Protein AF-A0A9W4SCX9-F1 (afdb_monomer_lite)

Organism: NCBI:txid1117311

Secondary structure (DSSP, 8-state):
-TTT-HHHHHHHHHHHHHHTTTTSTT--S-SHHHHHHHHHHHIIIIIIIIIIIIHHHHHHHHHHHHTTSSHHHHHHHHHHHHHHHHHHHHHHHHHHHHHT--HHHHHHHHHHHHHHHH-TT-BTTB-HHHHHHHHHHHHHHHHHHTTPPPSS-PPPTT-

Sequence (159 aa):
MYLTDPFIKRKDDFVVELTKFISQPDFTTQGEENIRHFLHDLIGYYVIMEGIFFYAGFAMMLALKRNKKMEGVGQQFEYIMRDESLHLAFGCGLINTITGAKPLEFAVELEKEYAREACPEGIVGINSQQFCEYVEYIADRRLERIGLPKIYETKNPFD

Foldseek 3Di:
DCVPDPVSVVLVVVLVVLCVQVVDPPQDCDDPVSVVSVLSNLCSPLCPVLVPVLVVVLVVLCVCCVVVHPVVVNVVSVVVNVVSVVSNVVSVVVSCVSVVPPVLVVVLVVVLVVLCVVAVPHDVPDHSVLSSLQSLVVSQVVCVVVVHHRDRPRDNSND

Structure (mmCIF, N/CA/C/O backbone):
data_AF-A0A9W4SCX9-F1
#
_entry.id   AF-A0A9W4SCX9-F1
#
loop_
_atom_site.group_PDB
_atom_site.id
_atom_site.type_symbol
_atom_site.label_atom_id
_atom_site.label_alt_id
_atom_site.label_comp_id
_atom_site.label_asym_id
_atom_site.label_entity_id
_atom_site.label_seq_id
_atom_site.pdbx_PDB_ins_code
_atom_site.Cartn_x
_atom_site.Cartn_y
_atom_site.Cartn_z
_atom_site.occupancy
_atom_site.B_iso_or_equiv
_atom_site.auth_seq_id
_atom_site.auth_comp_id
_atom_site.auth_asym_id
_atom_site.auth_atom_id
_atom_site.pdbx_PDB_model_num
ATOM 1 N N . MET A 1 1 ? 22.615 11.776 -9.510 1.00 60.38 1 MET A N 1
ATOM 2 C CA . MET A 1 1 ? 21.731 11.283 -10.587 1.00 60.38 1 MET A CA 1
ATOM 3 C C . MET A 1 1 ? 20.358 11.940 -10.521 1.00 60.38 1 MET A C 1
ATOM 5 O O . MET A 1 1 ? 19.990 12.577 -11.494 1.00 60.38 1 MET A O 1
ATOM 9 N N . TYR A 1 2 ? 19.628 11.871 -9.399 1.00 82.31 2 TYR A N 1
ATOM 10 C CA . TYR A 1 2 ? 18.299 12.500 -9.335 1.00 82.31 2 TYR A CA 1
ATOM 11 C C . TYR A 1 2 ? 18.332 14.037 -9.408 1.00 82.31 2 TYR A C 1
ATOM 13 O O . TYR A 1 2 ? 17.530 14.625 -10.113 1.00 82.31 2 TYR A O 1
ATOM 21 N N . LEU A 1 3 ? 19.327 14.692 -8.796 1.00 84.94 3 LEU A N 1
ATOM 22 C CA . LEU A 1 3 ? 19.490 16.157 -8.851 1.00 84.94 3 LEU A CA 1
ATOM 23 C C . LEU A 1 3 ? 19.781 16.719 -10.253 1.00 84.94 3 LEU A C 1
ATOM 25 O O . LEU A 1 3 ? 19.696 17.926 -10.456 1.00 84.94 3 LEU A O 1
ATOM 29 N N . THR A 1 4 ? 20.172 15.863 -11.197 1.00 92.62 4 THR A N 1
ATOM 30 C CA . THR A 1 4 ? 20.643 16.268 -12.528 1.00 92.62 4 THR A CA 1
ATOM 31 C C . THR A 1 4 ? 19.642 15.967 -13.640 1.00 92.62 4 THR A C 1
ATOM 33 O O . THR A 1 4 ? 19.724 16.593 -14.691 1.00 92.62 4 THR A O 1
ATOM 36 N N . ASP A 1 5 ? 18.707 15.035 -13.430 1.00 95.44 5 ASP A N 1
ATOM 37 C CA . ASP A 1 5 ? 17.641 14.737 -14.390 1.00 95.44 5 ASP A CA 1
ATOM 38 C C . ASP A 1 5 ? 16.328 15.397 -13.932 1.00 95.44 5 ASP A C 1
ATOM 40 O O . ASP A 1 5 ? 15.845 15.092 -12.838 1.00 95.44 5 ASP A O 1
ATOM 44 N N . PRO A 1 6 ? 15.721 16.289 -14.736 1.00 94.44 6 PRO A N 1
ATOM 45 C CA . PRO A 1 6 ? 14.550 17.048 -14.310 1.00 94.44 6 PRO A CA 1
ATOM 46 C C . PRO A 1 6 ? 13.300 16.180 -14.112 1.00 94.44 6 PRO A C 1
ATOM 48 O O . PRO A 1 6 ? 12.435 16.548 -13.321 1.00 94.44 6 PRO A O 1
ATOM 51 N N . PHE A 1 7 ? 13.169 15.040 -14.794 1.00 93.88 7 PHE A N 1
ATOM 52 C CA . PHE A 1 7 ? 12.001 14.169 -14.655 1.00 93.88 7 PHE A CA 1
ATOM 53 C C . PHE A 1 7 ? 12.119 13.265 -13.432 1.00 93.88 7 PHE A C 1
ATOM 55 O O . PHE A 1 7 ? 11.130 13.081 -12.722 1.00 93.88 7 PHE A O 1
ATOM 62 N N . ILE A 1 8 ? 13.323 12.757 -13.148 1.00 93.50 8 ILE A N 1
ATOM 63 C CA . ILE A 1 8 ? 13.593 12.033 -11.899 1.00 93.50 8 ILE A CA 1
ATOM 64 C C . ILE A 1 8 ? 13.421 12.991 -10.719 1.00 93.50 8 ILE A C 1
ATOM 66 O O . ILE A 1 8 ? 12.646 12.699 -9.812 1.00 93.50 8 ILE A O 1
ATOM 70 N N . LYS A 1 9 ? 14.028 14.185 -10.788 1.00 94.44 9 LYS A N 1
ATOM 71 C CA . LYS A 1 9 ? 13.884 15.210 -9.751 1.00 94.44 9 LYS A CA 1
ATOM 72 C C . LYS A 1 9 ? 12.424 15.544 -9.457 1.00 94.44 9 LYS A C 1
ATOM 74 O O . LYS A 1 9 ? 12.055 15.632 -8.298 1.00 94.44 9 LYS A O 1
ATOM 79 N N . ARG A 1 10 ? 11.579 15.708 -10.480 1.00 95.56 10 ARG A N 1
ATOM 80 C CA . ARG A 1 10 ? 10.158 16.035 -10.269 1.00 95.56 10 ARG A CA 1
ATOM 81 C C . ARG A 1 10 ? 9.383 14.934 -9.548 1.00 95.56 10 ARG A C 1
ATOM 83 O O . ARG A 1 10 ? 8.476 15.264 -8.792 1.00 95.56 10 ARG A O 1
ATOM 90 N N . LYS A 1 11 ? 9.707 13.658 -9.782 1.00 94.25 11 LYS A N 1
ATOM 91 C CA . LYS A 1 11 ? 9.095 12.546 -9.039 1.00 94.25 11 LYS A CA 1
ATOM 92 C C . LYS A 1 11 ? 9.533 12.558 -7.578 1.00 94.25 11 LYS A C 1
ATOM 94 O O . LYS A 1 11 ? 8.687 12.421 -6.702 1.00 94.25 11 LYS A O 1
ATOM 99 N N . ASP A 1 12 ? 10.826 12.755 -7.343 1.00 94.19 12 ASP A N 1
ATOM 100 C CA . ASP A 1 12 ? 11.393 12.760 -5.996 1.00 94.19 12 ASP A CA 1
ATOM 101 C C . ASP A 1 12 ? 10.891 13.966 -5.197 1.00 94.19 12 ASP A C 1
ATOM 103 O O . ASP A 1 12 ? 10.415 13.801 -4.080 1.00 94.19 12 ASP A O 1
ATOM 107 N N . ASP A 1 13 ? 10.902 15.161 -5.796 1.00 94.12 13 ASP A N 1
ATOM 108 C CA . ASP A 1 13 ? 10.355 16.374 -5.186 1.00 94.12 13 ASP A CA 1
ATOM 109 C C . ASP A 1 13 ? 8.881 16.166 -4.817 1.00 94.12 13 ASP A C 1
ATOM 111 O O . ASP A 1 13 ? 8.492 16.480 -3.701 1.00 94.12 13 ASP A O 1
ATOM 115 N N . PHE A 1 14 ? 8.070 15.574 -5.705 1.00 94.06 14 PHE A N 1
ATOM 116 C CA . PHE A 1 14 ? 6.662 15.281 -5.418 1.00 94.06 14 PHE A CA 1
ATOM 117 C C . PHE A 1 14 ? 6.479 14.377 -4.190 1.00 94.06 14 PHE A C 1
ATOM 119 O O . PHE A 1 14 ? 5.649 14.685 -3.339 1.00 94.06 14 PHE A O 1
ATOM 126 N N . VAL A 1 15 ? 7.249 13.289 -4.078 1.00 92.25 15 VAL A N 1
ATOM 127 C CA . VAL A 1 15 ? 7.167 12.382 -2.919 1.00 92.25 15 VAL A CA 1
ATOM 128 C C . VAL A 1 15 ? 7.664 13.077 -1.649 1.00 92.25 15 VAL A C 1
ATOM 130 O O . VAL A 1 15 ? 7.019 12.967 -0.613 1.00 92.25 15 VAL A O 1
ATOM 133 N N . VAL A 1 16 ? 8.749 13.852 -1.728 1.00 92.31 16 VAL A N 1
ATOM 134 C CA . VAL A 1 16 ? 9.281 14.622 -0.591 1.00 92.31 16 VAL A CA 1
ATOM 135 C C . VAL A 1 16 ? 8.29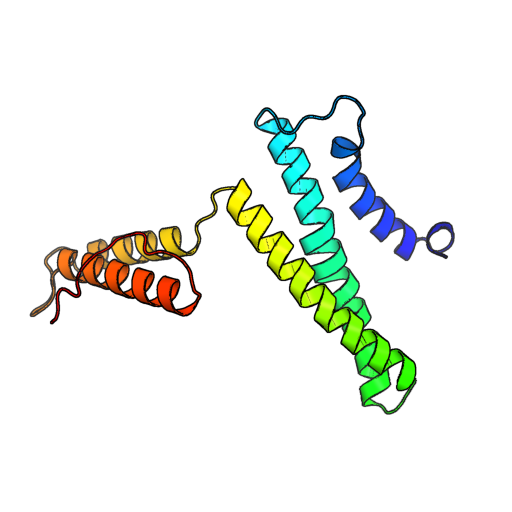5 15.694 -0.118 1.00 92.31 16 VAL A C 1
ATOM 137 O O . VAL A 1 16 ? 8.153 15.894 1.084 1.00 92.31 16 VAL A O 1
ATOM 140 N N . GLU A 1 17 ? 7.579 16.379 -1.018 1.00 92.44 17 GLU A N 1
ATOM 141 C CA . GLU A 1 17 ? 6.549 17.353 -0.621 1.00 92.44 17 GLU A CA 1
ATOM 142 C C . GLU A 1 17 ? 5.467 16.719 0.268 1.00 92.44 17 GLU A C 1
ATOM 144 O O . GLU A 1 17 ? 4.997 17.369 1.203 1.00 92.44 17 GLU A O 1
ATOM 149 N N . LEU A 1 18 ? 5.103 15.453 0.028 1.00 87.81 18 LEU A N 1
ATOM 150 C CA . LEU A 1 18 ? 4.095 14.745 0.828 1.00 87.81 18 LEU A CA 1
ATOM 151 C C . LEU A 1 18 ? 4.547 14.499 2.277 1.00 87.81 18 LEU A C 1
ATOM 153 O O . LEU A 1 18 ? 3.697 14.325 3.148 1.00 87.81 18 LEU A O 1
ATOM 157 N N . THR A 1 19 ? 5.854 14.538 2.554 1.00 86.38 19 THR A N 1
ATOM 158 C CA . THR A 1 19 ? 6.443 14.123 3.844 1.00 86.38 19 THR A CA 1
ATOM 159 C C . THR A 1 19 ? 7.075 15.257 4.632 1.00 86.38 19 THR A C 1
ATOM 161 O O . THR A 1 19 ? 7.471 15.101 5.791 1.00 86.38 19 THR A O 1
ATOM 164 N N . LYS A 1 20 ? 7.109 16.459 4.051 1.00 89.56 20 LYS A N 1
ATOM 165 C CA . LYS A 1 20 ? 7.623 17.654 4.728 1.00 89.56 20 LYS A CA 1
ATOM 166 C C . LYS A 1 20 ? 6.940 17.928 6.059 1.00 89.56 20 LYS A C 1
ATOM 168 O O . LYS A 1 20 ? 7.608 18.378 6.983 1.00 89.56 20 LYS A O 1
ATOM 173 N N . PHE A 1 21 ? 5.638 17.665 6.155 1.00 87.88 21 PHE A N 1
ATOM 174 C CA . PHE A 1 21 ? 4.869 17.915 7.374 1.00 87.88 21 PHE A CA 1
ATOM 175 C C . PHE A 1 21 ? 5.327 17.038 8.539 1.00 87.88 21 PHE A C 1
ATOM 177 O O . PHE A 1 21 ? 5.516 17.553 9.635 1.00 87.88 21 PHE A O 1
ATOM 184 N N . ILE A 1 22 ? 5.595 15.751 8.300 1.00 91.62 22 ILE A N 1
ATOM 185 C CA . ILE A 1 22 ? 6.046 14.843 9.365 1.00 91.62 22 ILE A CA 1
ATOM 186 C C . ILE A 1 22 ? 7.502 15.091 9.784 1.00 91.62 22 ILE A C 1
ATOM 188 O O . ILE A 1 22 ? 7.927 14.661 10.851 1.00 91.62 22 ILE A O 1
ATOM 192 N N . SER A 1 23 ? 8.270 15.789 8.943 1.00 89.44 23 SER A N 1
ATOM 193 C CA . SER A 1 23 ? 9.674 16.127 9.196 1.00 89.44 23 SER A CA 1
ATOM 194 C C . SER A 1 23 ? 9.841 17.376 10.074 1.00 89.44 23 SER A C 1
ATOM 196 O O . SER A 1 23 ? 10.971 17.762 10.380 1.00 89.44 23 SER A O 1
ATOM 198 N N . GLN A 1 24 ? 8.743 18.043 10.449 1.00 91.62 24 GLN A N 1
ATOM 199 C CA . GLN A 1 24 ? 8.788 19.232 11.298 1.00 91.62 24 GLN A CA 1
ATOM 200 C C . GLN A 1 24 ? 9.073 18.843 12.762 1.00 91.62 24 GLN A C 1
ATOM 202 O O . GLN A 1 24 ? 8.509 17.860 13.245 1.00 91.62 24 GLN A O 1
ATOM 207 N N . PRO A 1 25 ? 9.929 19.584 13.497 1.00 92.81 25 PRO A N 1
ATOM 208 C CA . PRO A 1 25 ? 10.321 19.219 14.866 1.00 92.81 25 PRO A CA 1
ATOM 209 C C . PRO A 1 25 ? 9.168 19.149 15.876 1.00 92.81 25 PRO A C 1
ATOM 211 O O . PRO A 1 25 ? 9.292 18.496 16.909 1.00 92.81 25 PRO A O 1
ATOM 214 N N . ASP A 1 26 ? 8.079 19.858 15.605 1.00 93.31 26 ASP A N 1
ATOM 215 C CA . ASP A 1 26 ? 6.876 19.971 16.425 1.00 93.31 26 ASP A CA 1
ATOM 216 C C . ASP A 1 26 ? 5.740 19.042 15.971 1.00 93.31 26 ASP A C 1
ATOM 218 O O . ASP A 1 26 ? 4.670 19.033 16.585 1.00 93.31 26 ASP A O 1
ATOM 222 N N . PHE A 1 27 ? 5.961 18.231 14.932 1.00 94.38 27 PHE A N 1
ATOM 223 C CA . PHE A 1 27 ? 4.967 17.276 14.467 1.00 94.38 27 PHE A CA 1
ATOM 224 C C . PHE A 1 27 ? 4.636 16.242 15.555 1.00 94.38 27 PHE A C 1
ATOM 226 O O . PHE A 1 27 ? 5.513 15.653 16.189 1.00 94.38 27 PHE A O 1
ATOM 233 N N . THR A 1 28 ? 3.343 15.971 15.740 1.00 94.50 28 THR A N 1
ATOM 234 C CA . THR A 1 28 ? 2.850 14.906 16.622 1.00 94.50 28 THR A CA 1
ATOM 235 C C . THR A 1 28 ? 1.777 14.107 15.905 1.00 94.50 28 THR A C 1
ATOM 237 O O . THR A 1 28 ? 1.088 14.632 15.044 1.00 94.50 28 THR A O 1
ATOM 240 N N . THR A 1 29 ? 1.545 12.858 16.296 1.00 91.12 29 THR A N 1
ATOM 241 C CA . THR A 1 29 ? 0.437 12.041 15.766 1.00 91.12 29 THR A CA 1
ATOM 242 C C . THR A 1 29 ? -0.895 12.297 16.485 1.00 91.12 29 THR A C 1
ATOM 244 O O . THR A 1 29 ? -1.775 11.439 16.502 1.00 91.12 29 THR A O 1
ATOM 247 N N . GLN A 1 30 ? -1.045 13.467 17.112 1.00 92.44 30 GLN A N 1
ATOM 248 C CA . GLN A 1 30 ? -2.243 13.869 17.844 1.00 92.44 30 GLN A CA 1
ATOM 249 C C . GLN A 1 30 ? -3.049 14.885 17.035 1.00 92.44 30 GLN A C 1
ATOM 251 O O . GLN A 1 30 ? -2.485 15.814 16.456 1.00 92.44 30 GLN A O 1
ATOM 256 N N . GLY A 1 31 ? -4.374 14.738 17.052 1.00 91.44 31 GLY A N 1
ATOM 257 C CA . GLY A 1 31 ? -5.294 15.608 16.320 1.00 91.44 31 GLY A CA 1
ATOM 258 C C . GLY A 1 31 ? -5.543 15.154 14.881 1.00 91.44 31 GLY A C 1
ATOM 259 O O . GLY A 1 31 ? -4.690 14.559 14.226 1.00 91.44 31 GLY A O 1
ATOM 260 N N . GLU A 1 32 ? -6.748 15.434 14.389 1.00 89.38 32 GLU A N 1
ATOM 261 C CA . GLU A 1 32 ? -7.231 14.944 13.093 1.00 89.38 32 GLU A CA 1
ATOM 262 C C . GLU A 1 32 ? -6.372 15.428 11.914 1.00 89.38 32 GLU A C 1
ATOM 264 O O . GLU A 1 32 ? -6.060 14.660 11.006 1.00 89.38 32 GLU A O 1
ATOM 269 N N . GLU A 1 33 ? -5.948 16.693 11.941 1.00 90.19 33 GLU A N 1
ATOM 270 C CA . GLU A 1 33 ? -5.120 17.289 10.888 1.00 90.19 33 GLU A CA 1
ATOM 271 C C . GLU A 1 33 ? -3.740 16.628 10.800 1.00 90.19 33 GLU A C 1
ATOM 273 O O . GLU A 1 33 ? -3.307 16.240 9.715 1.00 90.19 33 GLU A O 1
ATOM 278 N N . ASN A 1 34 ? -3.080 16.402 11.936 1.00 92.44 34 ASN A N 1
ATOM 279 C CA . ASN A 1 34 ? -1.777 15.746 11.939 1.00 92.44 34 ASN A CA 1
ATOM 280 C C . ASN A 1 34 ? -1.866 14.271 11.541 1.00 92.44 34 ASN A C 1
ATOM 282 O O . ASN A 1 34 ? -0.987 13.772 10.840 1.00 92.44 34 ASN A O 1
ATOM 286 N N . ILE A 1 35 ? -2.941 13.573 11.928 1.00 91.50 35 ILE A N 1
ATOM 287 C CA . ILE A 1 35 ? -3.205 12.208 11.451 1.00 91.50 35 ILE A CA 1
ATOM 288 C C . ILE A 1 35 ? -3.408 12.208 9.931 1.00 91.50 35 ILE A C 1
ATOM 290 O O . ILE A 1 35 ? -2.892 11.324 9.251 1.00 91.50 35 ILE A O 1
ATOM 294 N N . ARG A 1 36 ? -4.090 13.212 9.366 1.00 89.62 36 ARG A N 1
ATOM 295 C CA . ARG A 1 36 ? -4.225 13.363 7.908 1.00 89.62 36 ARG A CA 1
ATOM 296 C C . ARG A 1 36 ? -2.869 13.581 7.233 1.00 89.62 36 ARG A C 1
ATOM 298 O O . ARG A 1 36 ? -2.597 12.936 6.223 1.00 89.62 36 ARG A O 1
ATOM 305 N N . HIS A 1 37 ? -2.001 14.416 7.801 1.00 92.19 37 HIS A N 1
ATOM 306 C CA . HIS A 1 37 ? -0.630 14.586 7.308 1.00 92.19 37 HIS A CA 1
ATOM 307 C C . HIS A 1 37 ? 0.192 13.295 7.398 1.00 92.19 37 HIS A C 1
ATOM 309 O O . HIS A 1 37 ? 0.895 12.958 6.449 1.00 92.19 37 HIS A O 1
ATOM 315 N N . PHE A 1 38 ? 0.049 12.530 8.482 1.00 93.69 38 PHE A N 1
ATOM 316 C CA . PHE A 1 38 ? 0.682 11.219 8.612 1.00 93.69 38 PHE A CA 1
ATOM 317 C C . PHE A 1 38 ? 0.174 10.225 7.559 1.00 93.69 38 PHE A C 1
ATOM 319 O O . PHE A 1 38 ? 0.954 9.510 6.943 1.00 93.69 38 PHE A O 1
ATOM 326 N N . LEU A 1 39 ? -1.133 10.207 7.287 1.00 91.25 39 LEU A N 1
ATOM 327 C CA . LEU A 1 39 ? -1.706 9.376 6.228 1.00 91.25 39 LEU A CA 1
ATOM 328 C C . LEU A 1 39 ? -1.206 9.780 4.835 1.00 91.25 39 LEU A C 1
ATOM 330 O O . LEU A 1 39 ? -0.949 8.906 4.011 1.00 91.25 39 LEU A O 1
ATOM 334 N N . HIS A 1 40 ? -1.048 11.079 4.566 1.00 90.50 40 HIS A N 1
ATOM 335 C CA . HIS A 1 40 ? -0.484 11.562 3.301 1.00 90.50 40 HIS A CA 1
ATOM 336 C C . HIS A 1 40 ? 0.952 11.067 3.093 1.00 90.50 40 HIS A C 1
ATOM 338 O O . HIS A 1 40 ? 1.291 10.657 1.983 1.00 90.50 40 HIS A O 1
ATOM 344 N N . ASP A 1 41 ? 1.760 11.056 4.153 1.00 94.69 41 ASP A N 1
ATOM 345 C CA . ASP A 1 41 ? 3.116 10.504 4.142 1.00 94.69 41 ASP A CA 1
ATOM 346 C C . ASP A 1 41 ? 3.117 9.002 3.815 1.00 94.69 41 ASP A C 1
ATOM 348 O O . ASP A 1 41 ? 3.745 8.575 2.841 1.00 94.69 41 ASP A O 1
ATOM 352 N N . LEU A 1 42 ? 2.311 8.218 4.542 1.00 93.75 42 LEU A 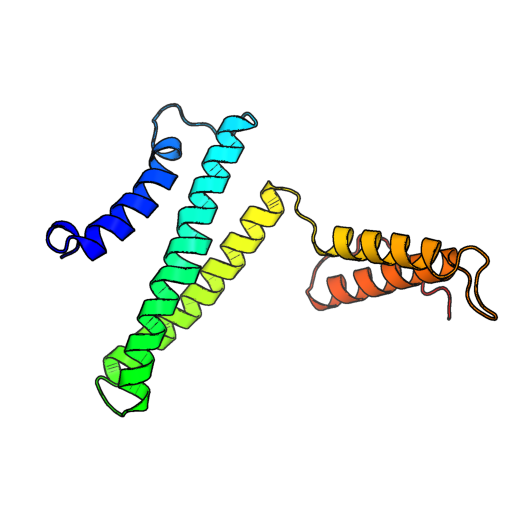N 1
ATOM 353 C CA . LEU A 1 42 ? 2.188 6.775 4.319 1.00 93.75 42 LEU A CA 1
ATOM 354 C C . LEU A 1 42 ? 1.738 6.444 2.889 1.00 93.75 42 LEU A C 1
ATOM 356 O O . LEU A 1 42 ? 2.280 5.533 2.263 1.00 93.75 42 LEU A O 1
ATOM 360 N N . ILE A 1 43 ? 0.769 7.189 2.349 1.00 89.88 43 ILE A N 1
ATOM 361 C CA . ILE A 1 43 ? 0.313 7.035 0.961 1.00 89.88 43 ILE A CA 1
ATOM 362 C C . ILE A 1 43 ? 1.433 7.411 -0.019 1.00 89.88 43 ILE A C 1
ATOM 364 O O . ILE A 1 43 ? 1.653 6.702 -1.004 1.00 89.88 43 ILE A O 1
ATOM 368 N N . GLY A 1 44 ? 2.155 8.501 0.247 1.00 91.44 44 GLY A N 1
ATOM 369 C CA . GLY A 1 44 ? 3.263 8.966 -0.584 1.00 91.44 44 GLY A CA 1
ATOM 370 C C . GLY A 1 44 ? 4.364 7.921 -0.751 1.00 91.44 44 GLY A C 1
ATOM 371 O O . GLY A 1 44 ? 4.827 7.689 -1.870 1.00 91.44 44 GLY A O 1
ATOM 372 N N . TYR A 1 45 ? 4.745 7.246 0.332 1.00 94.62 45 TYR A N 1
ATOM 373 C CA . TYR A 1 45 ? 5.830 6.267 0.303 1.00 94.62 45 TYR A CA 1
ATOM 374 C C . TYR A 1 45 ? 5.354 4.874 -0.112 1.00 94.62 45 TYR A C 1
ATOM 376 O O . TYR A 1 45 ? 5.790 4.372 -1.148 1.00 94.62 45 TYR A O 1
ATOM 384 N N . TYR A 1 46 ? 4.419 4.273 0.625 1.00 93.38 46 TYR A N 1
ATOM 385 C CA . TYR A 1 46 ? 4.030 2.883 0.371 1.00 93.38 46 TYR A CA 1
ATOM 386 C C . TYR A 1 46 ? 3.233 2.728 -0.926 1.00 93.38 46 TYR A C 1
ATOM 388 O O . TYR A 1 46 ? 3.477 1.820 -1.716 1.00 93.38 46 TYR A O 1
ATOM 396 N N . VAL A 1 47 ? 2.267 3.614 -1.181 1.00 90.25 47 VAL A N 1
ATOM 397 C CA . VAL A 1 47 ? 1.352 3.438 -2.320 1.00 90.25 47 VAL A CA 1
ATOM 398 C C . VAL A 1 47 ? 1.931 4.046 -3.593 1.00 90.25 47 VAL A C 1
ATOM 400 O O . VAL A 1 47 ? 1.902 3.410 -4.645 1.00 90.25 47 VAL A O 1
ATOM 403 N N . ILE A 1 48 ? 2.461 5.270 -3.525 1.00 89.88 48 ILE A N 1
ATOM 404 C CA . ILE A 1 48 ? 2.934 5.978 -4.720 1.00 89.88 48 ILE A CA 1
ATOM 405 C C . ILE A 1 48 ? 4.369 5.585 -5.074 1.00 89.88 48 ILE A C 1
ATOM 407 O O . ILE A 1 48 ? 4.617 5.126 -6.192 1.00 89.88 48 ILE A O 1
ATOM 411 N N . MET A 1 49 ? 5.326 5.780 -4.166 1.00 94.56 49 MET A N 1
ATOM 412 C CA . MET A 1 49 ? 6.731 5.514 -4.474 1.00 94.56 49 MET A CA 1
ATOM 413 C C . MET A 1 49 ? 6.982 4.012 -4.675 1.00 94.56 49 MET A C 1
ATOM 415 O O . MET A 1 49 ? 7.407 3.607 -5.760 1.00 94.56 49 MET A O 1
ATOM 419 N N . GLU A 1 50 ? 6.659 3.185 -3.684 1.00 93.44 50 GLU A N 1
ATOM 420 C CA . GLU A 1 50 ? 6.866 1.737 -3.764 1.00 93.44 50 GLU A CA 1
ATOM 421 C C . GLU A 1 50 ? 5.829 1.079 -4.685 1.00 93.44 50 GLU A C 1
ATOM 423 O O . GLU A 1 50 ? 6.195 0.407 -5.646 1.00 93.44 50 GLU A O 1
ATOM 428 N N . GLY A 1 51 ? 4.532 1.334 -4.482 1.00 87.31 51 GLY A N 1
ATOM 429 C CA . GLY A 1 51 ? 3.459 0.666 -5.230 1.00 87.31 51 GLY A CA 1
ATOM 430 C C . GLY A 1 51 ? 3.306 1.061 -6.706 1.00 87.31 51 GLY A C 1
ATOM 431 O O . GLY A 1 51 ? 2.854 0.241 -7.506 1.00 87.31 51 GLY A O 1
ATOM 432 N N . ILE A 1 52 ? 3.687 2.283 -7.106 1.00 90.44 52 ILE A N 1
ATOM 433 C CA . ILE A 1 52 ? 3.533 2.760 -8.495 1.00 90.44 52 ILE A CA 1
ATOM 434 C C . ILE A 1 52 ? 4.892 3.000 -9.156 1.00 90.44 52 ILE A C 1
ATOM 436 O O . ILE A 1 52 ? 5.166 2.449 -10.228 1.00 90.44 52 ILE A O 1
ATOM 440 N N . PHE A 1 53 ? 5.758 3.831 -8.566 1.00 95.88 53 PHE A N 1
ATOM 441 C CA . PHE A 1 53 ? 6.999 4.236 -9.231 1.00 95.88 53 PHE A CA 1
ATOM 442 C C . PHE A 1 53 ? 7.999 3.088 -9.357 1.00 95.88 53 PHE A C 1
ATOM 444 O O . PHE A 1 53 ? 8.600 2.948 -10.429 1.00 95.88 53 PHE A O 1
ATOM 451 N N . PHE A 1 54 ? 8.166 2.266 -8.319 1.00 94.06 54 PHE A N 1
ATOM 452 C CA . PHE A 1 54 ? 9.059 1.111 -8.389 1.00 94.06 54 PHE A CA 1
ATOM 453 C C . PHE A 1 54 ? 8.504 0.022 -9.306 1.00 94.06 54 PHE A C 1
ATOM 455 O O . PHE A 1 54 ? 9.230 -0.420 -10.195 1.00 94.06 54 PHE A O 1
ATOM 462 N N . TYR A 1 55 ? 7.214 -0.324 -9.216 1.00 90.62 55 TYR A N 1
ATOM 463 C CA . TYR A 1 55 ? 6.600 -1.323 -10.108 1.00 90.62 55 TYR A CA 1
ATOM 464 C C . TYR A 1 55 ? 6.707 -0.949 -11.594 1.00 90.62 55 TYR A C 1
ATOM 466 O O . TYR A 1 55 ? 6.984 -1.813 -12.432 1.00 90.62 55 TYR A O 1
ATOM 474 N N . ALA A 1 56 ? 6.576 0.338 -11.938 1.00 93.00 56 ALA A N 1
ATOM 475 C CA . ALA A 1 56 ? 6.824 0.808 -13.301 1.00 93.00 56 ALA A CA 1
ATOM 476 C C . ALA A 1 56 ? 8.286 0.578 -13.740 1.00 93.00 56 ALA A C 1
ATOM 478 O O . ALA A 1 56 ? 8.534 0.124 -14.859 1.00 93.00 56 ALA A O 1
ATOM 479 N N . GLY A 1 57 ? 9.258 0.837 -12.859 1.00 93.00 57 GLY A N 1
ATOM 480 C CA . GLY A 1 57 ? 10.675 0.547 -13.110 1.00 93.00 57 GLY A CA 1
ATOM 481 C C . GLY A 1 57 ? 10.973 -0.954 -13.214 1.00 93.00 57 GLY A C 1
ATOM 482 O O . GLY A 1 57 ? 11.739 -1.380 -14.081 1.00 93.00 57 GLY A O 1
ATOM 483 N N . PHE A 1 58 ? 10.316 -1.775 -12.391 1.00 93.56 58 PHE A N 1
ATOM 484 C CA . PHE A 1 58 ? 10.441 -3.233 -12.415 1.00 93.56 58 PHE A CA 1
ATOM 485 C C . PHE A 1 58 ? 9.975 -3.801 -13.747 1.00 93.56 58 PHE A C 1
ATOM 487 O O . PHE A 1 58 ? 10.686 -4.605 -14.348 1.00 93.56 58 PHE A O 1
ATOM 494 N N . ALA A 1 59 ? 8.838 -3.329 -14.265 1.00 92.31 59 ALA A N 1
ATOM 495 C CA . ALA A 1 59 ? 8.340 -3.745 -15.570 1.00 92.31 59 ALA A CA 1
ATOM 496 C C . ALA A 1 59 ? 9.381 -3.523 -16.684 1.00 92.31 59 ALA A C 1
ATOM 498 O O . ALA A 1 59 ? 9.593 -4.413 -17.511 1.00 92.31 59 ALA A O 1
ATOM 499 N N . MET A 1 60 ? 10.088 -2.385 -16.674 1.00 94.31 60 MET A N 1
ATOM 500 C CA . MET A 1 60 ? 11.146 -2.088 -17.650 1.00 94.31 60 MET A CA 1
ATOM 501 C C . MET A 1 60 ? 12.331 -3.057 -17.532 1.00 94.31 60 MET A C 1
ATOM 503 O O . MET A 1 60 ? 12.776 -3.623 -18.534 1.00 94.31 60 MET A O 1
ATOM 507 N N . MET A 1 61 ? 12.827 -3.297 -16.316 1.00 94.38 61 MET A N 1
ATOM 508 C CA . MET A 1 61 ? 13.985 -4.173 -16.096 1.00 94.38 61 MET A CA 1
ATOM 509 C C . MET A 1 61 ? 13.669 -5.648 -16.357 1.00 94.38 61 MET A C 1
ATOM 511 O O . MET A 1 61 ? 14.463 -6.360 -16.978 1.00 94.38 61 MET A O 1
ATOM 515 N N . LEU A 1 62 ? 12.482 -6.107 -15.962 1.00 90.62 62 LEU A N 1
ATOM 516 C CA . LEU A 1 62 ? 12.025 -7.467 -16.234 1.00 90.62 62 LEU A CA 1
ATOM 517 C C . LEU A 1 62 ? 11.758 -7.687 -17.728 1.00 90.62 62 LEU A C 1
ATOM 519 O O . LEU A 1 62 ? 11.990 -8.788 -18.227 1.00 90.62 62 LEU A O 1
ATOM 523 N N . ALA A 1 63 ? 11.344 -6.658 -18.476 1.00 95.06 63 ALA A N 1
ATOM 524 C CA . ALA A 1 63 ? 11.240 -6.747 -19.931 1.00 95.06 63 ALA A CA 1
ATOM 525 C C . ALA A 1 63 ? 12.606 -7.013 -20.588 1.00 95.06 63 ALA A C 1
ATOM 527 O O . ALA A 1 63 ? 12.696 -7.860 -21.481 1.00 95.06 63 ALA A O 1
ATOM 528 N N . LEU A 1 64 ? 13.681 -6.365 -20.121 1.00 96.38 64 LEU A N 1
ATOM 529 C CA . LEU A 1 64 ? 15.044 -6.658 -20.586 1.00 96.38 64 LEU A CA 1
ATOM 530 C C . LEU A 1 64 ? 15.440 -8.101 -20.261 1.00 96.38 64 LEU A C 1
ATOM 532 O O . LEU A 1 64 ? 15.867 -8.833 -21.159 1.00 96.38 64 LEU A O 1
ATOM 536 N N . LYS A 1 65 ? 15.205 -8.538 -19.017 1.00 95.75 65 LYS A N 1
ATOM 537 C CA . LYS A 1 65 ? 15.495 -9.910 -18.580 1.00 95.75 65 LYS A CA 1
ATOM 538 C C . LYS A 1 65 ? 14.779 -10.953 -19.439 1.00 95.75 65 LYS A C 1
ATOM 540 O O . LYS A 1 65 ? 15.408 -11.900 -19.899 1.00 95.75 65 LYS A O 1
ATOM 545 N N . ARG A 1 66 ? 13.481 -10.773 -19.709 1.00 95.50 66 ARG A N 1
ATOM 546 C CA . ARG A 1 66 ? 12.675 -11.694 -20.541 1.00 95.50 66 ARG A CA 1
ATOM 547 C C . ARG A 1 66 ? 13.210 -11.822 -21.968 1.00 95.50 66 ARG A C 1
ATOM 549 O O . ARG A 1 66 ? 13.011 -12.852 -22.601 1.00 95.50 66 ARG A O 1
ATOM 556 N N . ASN A 1 67 ? 13.936 -10.813 -22.443 1.00 97.19 67 ASN A N 1
ATOM 557 C CA . ASN A 1 67 ? 14.635 -10.821 -23.725 1.00 97.19 67 ASN A CA 1
ATOM 558 C C . ASN A 1 67 ? 16.107 -11.262 -23.609 1.00 97.19 67 ASN A C 1
ATOM 560 O O . ASN A 1 67 ? 16.900 -10.978 -24.506 1.00 97.19 67 ASN A O 1
ATOM 564 N N . LYS A 1 68 ? 16.480 -11.948 -22.518 1.00 96.75 68 LYS A N 1
ATOM 565 C CA . LYS A 1 68 ? 17.839 -12.438 -22.226 1.00 96.75 68 LYS A CA 1
ATOM 566 C C . LYS A 1 68 ? 18.896 -11.327 -22.209 1.00 96.75 68 LYS A C 1
ATOM 568 O O . LYS A 1 68 ? 20.041 -11.531 -22.604 1.00 96.75 68 LYS A O 1
ATOM 573 N N . LYS A 1 69 ? 18.509 -10.120 -21.781 1.00 96.50 69 LYS A N 1
ATOM 574 C CA . LYS A 1 69 ? 19.411 -8.974 -21.602 1.00 96.50 69 LYS A CA 1
ATOM 575 C C . LYS A 1 69 ? 19.493 -8.605 -20.128 1.00 96.50 69 LYS A C 1
ATOM 577 O O . LYS A 1 69 ? 18.476 -8.574 -19.442 1.00 96.50 69 LYS A O 1
ATOM 582 N N . MET A 1 70 ? 20.697 -8.269 -19.661 1.00 96.69 70 MET A N 1
ATOM 583 C CA . MET A 1 70 ? 20.943 -7.818 -18.283 1.00 96.69 70 MET A CA 1
ATOM 584 C C . MET A 1 70 ? 20.418 -8.802 -17.223 1.00 96.69 70 MET A C 1
ATOM 586 O O . MET A 1 70 ? 19.905 -8.385 -16.190 1.00 96.69 70 MET A O 1
ATOM 590 N N . GLU A 1 71 ? 20.532 -10.111 -17.471 1.00 96.88 71 GLU A N 1
ATOM 591 C CA . GLU A 1 71 ? 19.847 -11.147 -16.682 1.00 96.88 71 GLU A CA 1
ATOM 592 C C . GLU A 1 71 ? 20.199 -11.109 -15.189 1.00 96.88 71 GLU A C 1
ATOM 594 O O . GLU A 1 71 ? 19.303 -11.227 -14.356 1.00 96.88 71 GLU A O 1
ATOM 599 N N . GLY A 1 72 ? 21.468 -10.854 -14.848 1.00 97.25 72 GLY A N 1
ATOM 600 C CA . GLY A 1 72 ? 21.905 -10.711 -13.455 1.00 97.25 72 GLY A CA 1
ATOM 601 C C . GLY A 1 72 ? 21.296 -9.497 -12.745 1.00 97.25 72 GLY A C 1
ATOM 602 O O . GLY A 1 72 ? 20.924 -9.594 -11.579 1.00 97.25 72 GLY A O 1
ATOM 603 N N . VAL A 1 73 ? 21.127 -8.371 -13.449 1.00 97.12 73 VAL A N 1
ATOM 604 C CA . VAL A 1 73 ? 20.421 -7.197 -12.904 1.00 97.12 73 VAL A CA 1
ATOM 605 C C . VAL A 1 73 ? 18.928 -7.500 -12.795 1.00 97.12 73 VAL A C 1
ATOM 607 O O . VAL A 1 73 ? 18.318 -7.230 -11.769 1.00 97.12 73 VAL A O 1
ATOM 610 N N . GLY A 1 74 ? 18.340 -8.134 -13.811 1.00 96.69 74 GLY A N 1
ATOM 611 C CA . GLY A 1 74 ? 16.944 -8.559 -13.781 1.00 96.69 74 GLY A CA 1
ATOM 612 C C . GLY A 1 74 ? 16.626 -9.490 -12.608 1.00 96.69 74 GLY A C 1
ATOM 613 O O . GLY A 1 74 ? 15.579 -9.345 -11.990 1.00 96.69 74 GLY A O 1
ATOM 614 N N . GLN A 1 75 ? 17.529 -10.413 -12.266 1.00 96.81 75 GLN A N 1
ATOM 615 C CA . GLN A 1 75 ? 17.377 -11.281 -11.096 1.00 96.81 75 GLN A CA 1
ATOM 616 C C . GLN A 1 75 ? 17.434 -10.496 -9.777 1.00 96.81 75 GLN A C 1
ATOM 618 O O . GLN A 1 75 ? 16.640 -10.765 -8.881 1.00 96.81 75 GLN A O 1
ATOM 623 N N . GLN A 1 76 ? 18.319 -9.500 -9.649 1.00 98.06 76 GLN A N 1
ATOM 624 C CA . GLN A 1 76 ? 18.326 -8.616 -8.473 1.00 98.06 76 GLN A CA 1
ATOM 625 C C . GLN A 1 76 ? 16.990 -7.877 -8.326 1.00 98.06 76 GLN A C 1
ATOM 627 O O . GLN A 1 76 ? 16.434 -7.821 -7.234 1.00 98.06 76 GLN A O 1
ATOM 632 N N . PHE A 1 77 ? 16.434 -7.388 -9.435 1.00 96.56 77 PHE A N 1
ATOM 633 C CA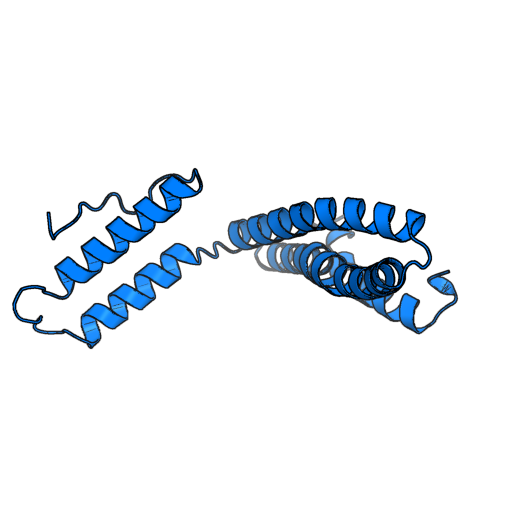 . PHE A 1 77 ? 15.132 -6.723 -9.457 1.00 96.56 77 PHE A CA 1
ATOM 634 C C . PHE A 1 77 ? 13.963 -7.641 -9.070 1.00 96.56 77 PHE A C 1
ATOM 636 O O . PHE A 1 77 ? 13.005 -7.163 -8.473 1.00 96.56 77 PHE A O 1
ATOM 643 N N . GLU A 1 78 ? 14.025 -8.947 -9.344 1.00 95.06 78 GLU A N 1
ATOM 644 C CA . GLU A 1 78 ? 13.015 -9.895 -8.846 1.00 95.06 78 GLU A CA 1
ATOM 645 C C . GLU A 1 78 ? 13.046 -10.028 -7.323 1.00 95.06 78 GLU A C 1
ATOM 647 O O . GLU A 1 78 ? 11.986 -10.099 -6.701 1.00 95.06 78 GLU A O 1
ATOM 652 N N . TYR A 1 79 ? 14.239 -10.042 -6.718 1.00 97.56 79 TYR A N 1
ATOM 653 C CA . TYR A 1 79 ? 14.360 -10.060 -5.261 1.00 97.56 79 TYR A CA 1
ATOM 654 C C . TYR A 1 79 ? 13.826 -8.771 -4.642 1.00 97.56 79 TYR A C 1
ATOM 656 O O . TYR A 1 79 ? 13.040 -8.848 -3.705 1.00 97.56 79 TYR A O 1
ATOM 664 N N . ILE A 1 80 ? 14.167 -7.616 -5.218 1.00 97.44 80 ILE A N 1
ATOM 665 C CA . ILE A 1 80 ? 13.631 -6.327 -4.765 1.00 97.44 80 ILE A CA 1
ATOM 666 C C . ILE A 1 80 ? 12.102 -6.326 -4.891 1.00 97.44 80 ILE A C 1
ATOM 668 O O . ILE A 1 80 ? 11.414 -6.042 -3.923 1.00 97.44 80 ILE A O 1
ATOM 672 N N . MET A 1 81 ? 11.546 -6.731 -6.038 1.00 93.06 81 MET A N 1
ATOM 673 C CA . MET A 1 81 ? 10.092 -6.775 -6.245 1.00 93.06 81 MET A CA 1
ATOM 674 C C . MET A 1 81 ? 9.372 -7.686 -5.242 1.00 93.06 81 MET A C 1
ATOM 676 O O . MET A 1 81 ? 8.263 -7.371 -4.810 1.00 93.06 81 MET A O 1
ATOM 680 N N . ARG A 1 82 ? 9.983 -8.815 -4.859 1.00 95.12 82 ARG A N 1
ATOM 681 C CA . ARG A 1 82 ? 9.438 -9.684 -3.809 1.00 95.12 82 ARG A CA 1
ATOM 682 C C . ARG A 1 82 ? 9.334 -8.930 -2.485 1.00 95.12 82 ARG A C 1
ATOM 684 O O . ARG A 1 82 ? 8.299 -9.017 -1.832 1.00 95.12 82 ARG A O 1
ATOM 691 N N . ASP A 1 83 ? 10.371 -8.195 -2.112 1.00 95.88 83 ASP A N 1
ATOM 692 C CA . ASP A 1 83 ? 10.408 -7.465 -0.849 1.00 95.88 83 ASP A CA 1
ATOM 693 C C . ASP A 1 83 ? 9.436 -6.259 -0.889 1.00 95.88 83 ASP A C 1
ATOM 695 O O . ASP A 1 83 ? 8.623 -6.097 0.021 1.00 95.88 83 ASP A O 1
ATOM 699 N N . GLU A 1 84 ? 9.364 -5.528 -2.009 1.00 93.31 84 GLU A N 1
ATOM 700 C CA . GLU A 1 84 ? 8.398 -4.432 -2.212 1.00 93.31 84 GLU A CA 1
ATOM 701 C C . GLU A 1 84 ? 6.931 -4.888 -2.167 1.00 93.31 84 GLU A C 1
ATOM 703 O O . GLU A 1 84 ? 6.043 -4.125 -1.788 1.00 93.31 84 GLU A O 1
ATOM 708 N N . SER A 1 85 ? 6.633 -6.141 -2.531 1.00 86.69 85 SER A N 1
ATOM 709 C CA . SER A 1 85 ? 5.277 -6.683 -2.368 1.00 86.69 85 SER A CA 1
ATOM 710 C C . SER A 1 85 ? 4.861 -6.780 -0.894 1.00 86.69 85 SER A C 1
ATOM 712 O O . SER A 1 85 ? 3.692 -6.566 -0.569 1.00 86.69 85 SER A O 1
ATOM 714 N N . LEU A 1 86 ? 5.819 -7.045 0.003 1.00 92.69 86 LEU A N 1
ATOM 715 C CA . LEU A 1 86 ? 5.590 -7.073 1.447 1.00 92.69 86 LEU A CA 1
ATOM 716 C C . LEU A 1 86 ? 5.485 -5.659 2.017 1.00 92.69 86 LEU A C 1
ATOM 718 O O . LEU A 1 86 ? 4.611 -5.421 2.850 1.00 92.69 86 LEU A O 1
ATOM 722 N N . HIS A 1 87 ? 6.324 -4.726 1.555 1.00 95.12 87 HIS A N 1
ATOM 723 C CA . HIS A 1 87 ? 6.252 -3.326 1.978 1.00 95.12 87 HIS A CA 1
ATOM 724 C C . HIS A 1 87 ? 4.891 -2.714 1.634 1.00 95.12 87 HIS A C 1
ATOM 726 O O . HIS A 1 87 ? 4.209 -2.194 2.518 1.00 95.12 87 HIS A O 1
ATOM 732 N N . LEU A 1 88 ? 4.433 -2.876 0.387 1.00 90.69 88 LEU A N 1
ATOM 733 C CA . LEU A 1 88 ? 3.128 -2.383 -0.050 1.00 90.69 88 LEU A CA 1
ATOM 734 C C . LEU A 1 88 ? 1.982 -3.010 0.758 1.00 90.69 88 LEU A C 1
ATOM 736 O O . LEU A 1 88 ? 1.085 -2.299 1.209 1.00 90.69 88 LEU A O 1
ATOM 740 N N . ALA A 1 89 ? 2.016 -4.330 0.978 1.00 86.62 89 ALA A N 1
ATOM 741 C CA . ALA A 1 89 ? 0.997 -5.016 1.773 1.00 86.62 89 ALA A CA 1
ATOM 742 C C . ALA A 1 89 ? 0.943 -4.490 3.217 1.00 86.62 89 ALA A C 1
ATOM 744 O O . ALA A 1 89 ? -0.144 -4.229 3.740 1.00 86.62 89 ALA A O 1
ATOM 745 N N . PHE A 1 90 ? 2.106 -4.290 3.844 1.00 92.50 90 PHE A N 1
ATOM 746 C CA . PHE A 1 90 ? 2.210 -3.694 5.173 1.00 92.50 90 PHE A CA 1
ATOM 747 C C . PHE A 1 90 ? 1.662 -2.261 5.196 1.00 92.50 90 PHE A C 1
ATOM 749 O O . PHE A 1 90 ? 0.809 -1.951 6.029 1.00 92.50 90 PHE A O 1
ATOM 756 N N . GLY A 1 91 ? 2.090 -1.410 4.261 1.00 91.38 91 GLY A N 1
ATOM 757 C CA . GLY A 1 91 ? 1.650 -0.021 4.163 1.00 91.38 91 GLY A CA 1
ATOM 758 C C . GLY A 1 91 ? 0.139 0.108 3.984 1.00 91.38 91 GLY A C 1
ATOM 759 O O . GLY A 1 91 ? -0.510 0.861 4.711 1.00 91.38 91 GLY A O 1
ATOM 760 N N . CYS A 1 92 ? -0.455 -0.685 3.087 1.00 86.75 92 CYS A N 1
ATOM 761 C CA . CYS A 1 92 ? -1.907 -0.738 2.912 1.00 86.75 92 CYS A CA 1
ATOM 762 C C . CYS A 1 92 ? -2.628 -1.196 4.190 1.00 86.75 92 CYS A C 1
ATOM 764 O O . CYS A 1 92 ? -3.639 -0.604 4.570 1.00 86.75 92 CYS A O 1
ATOM 766 N N . GLY A 1 93 ? -2.110 -2.221 4.875 1.00 85.81 93 GLY A N 1
ATOM 767 C CA . GLY A 1 93 ? -2.655 -2.681 6.153 1.00 85.81 93 GLY A CA 1
ATOM 768 C C . GLY A 1 93 ? -2.611 -1.598 7.236 1.00 85.81 93 GLY A C 1
ATOM 769 O O . GLY A 1 93 ? -3.606 -1.375 7.926 1.00 85.81 93 GLY A O 1
ATOM 770 N N . LEU A 1 94 ? -1.491 -0.879 7.345 1.00 88.94 94 LEU A N 1
ATOM 771 C CA . LEU A 1 94 ? -1.307 0.219 8.293 1.00 88.94 94 LEU A CA 1
ATOM 772 C C . LEU A 1 94 ? -2.267 1.383 8.009 1.00 88.94 94 LEU A C 1
ATOM 774 O O . LEU A 1 94 ? -2.946 1.844 8.924 1.00 88.94 94 LEU A O 1
ATOM 778 N N . ILE A 1 95 ? -2.378 1.817 6.750 1.00 88.62 95 ILE A N 1
ATOM 779 C CA . ILE A 1 95 ? -3.301 2.886 6.332 1.00 88.62 95 ILE A CA 1
ATOM 780 C C . ILE A 1 95 ? -4.748 2.509 6.664 1.00 88.62 95 ILE A C 1
ATOM 782 O O . ILE A 1 95 ? -5.473 3.309 7.258 1.00 88.62 95 ILE A O 1
ATOM 786 N N . ASN A 1 96 ? -5.163 1.282 6.339 1.00 85.00 96 ASN A N 1
ATOM 787 C CA . ASN A 1 96 ? -6.507 0.799 6.657 1.00 85.00 96 ASN A CA 1
ATOM 788 C C . ASN A 1 96 ? -6.754 0.761 8.172 1.00 85.00 96 ASN A C 1
ATOM 790 O O . ASN A 1 96 ? -7.817 1.161 8.639 1.00 85.00 96 ASN A O 1
ATOM 794 N N . THR A 1 97 ? -5.749 0.350 8.947 1.00 85.00 97 THR A N 1
ATOM 795 C CA . THR A 1 97 ? -5.830 0.315 10.414 1.00 85.00 97 THR A CA 1
ATOM 796 C C . THR A 1 97 ? 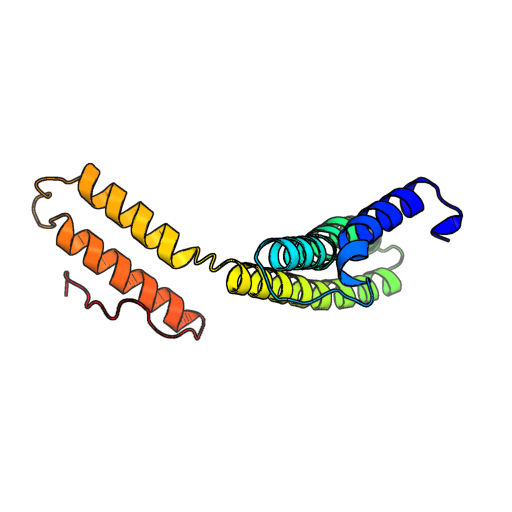-5.993 1.719 11.002 1.00 85.00 97 THR A C 1
ATOM 798 O O . THR A 1 97 ? -6.840 1.917 11.867 1.00 85.00 97 THR A O 1
ATOM 801 N N . ILE A 1 98 ? -5.233 2.709 10.517 1.00 85.19 98 ILE A N 1
ATOM 802 C CA . ILE A 1 98 ? -5.297 4.100 11.007 1.00 85.19 98 ILE A CA 1
ATOM 803 C C . ILE A 1 98 ? -6.616 4.772 10.619 1.00 85.19 98 ILE A C 1
ATOM 805 O O . ILE A 1 98 ? -7.217 5.475 11.426 1.00 85.19 98 ILE A O 1
ATOM 809 N N . THR A 1 99 ? -7.073 4.566 9.385 1.00 81.56 99 THR A N 1
ATOM 810 C CA . THR A 1 99 ? -8.331 5.150 8.889 1.00 81.56 99 THR A CA 1
ATOM 811 C C . THR A 1 99 ? -9.569 4.473 9.468 1.00 81.56 99 THR A C 1
ATOM 813 O O . THR A 1 99 ? -10.678 4.968 9.277 1.00 81.56 99 THR A O 1
ATOM 816 N N . GLY A 1 100 ? -9.406 3.329 10.142 1.00 71.25 100 GLY A N 1
ATOM 817 C CA . GLY A 1 100 ? -10.525 2.466 10.495 1.00 71.25 100 GLY A CA 1
ATOM 818 C C . GLY A 1 100 ? -11.270 1.963 9.256 1.00 71.25 100 GLY A C 1
ATOM 819 O O . GLY A 1 100 ? -12.443 1.610 9.354 1.00 71.25 100 GLY A O 1
ATOM 820 N N . ALA A 1 101 ? -10.623 1.953 8.083 1.00 61.22 101 ALA A N 1
ATOM 821 C CA . ALA A 1 101 ? -11.196 1.378 6.884 1.00 61.22 101 ALA A CA 1
ATOM 822 C C . ALA A 1 101 ? -11.262 -0.133 7.080 1.00 61.22 101 ALA A C 1
ATOM 824 O O . ALA A 1 101 ? -10.251 -0.839 7.092 1.00 61.22 101 ALA A O 1
ATOM 825 N N . LYS A 1 102 ? -12.482 -0.629 7.249 1.00 68.62 102 LYS A N 1
ATOM 826 C CA . LYS A 1 102 ? -12.764 -2.041 7.454 1.00 68.62 102 LYS A CA 1
ATOM 827 C C . LYS A 1 102 ? -13.497 -2.567 6.226 1.00 68.62 102 LYS A C 1
ATOM 829 O O . LYS A 1 102 ? -14.714 -2.721 6.252 1.00 68.62 102 LYS A O 1
ATOM 834 N N . PRO A 1 103 ? -12.776 -2.797 5.112 1.00 71.25 103 PRO A N 1
ATOM 835 C CA . PRO A 1 103 ? -13.386 -3.096 3.819 1.00 71.25 103 PRO A CA 1
ATOM 836 C C . PRO A 1 103 ? -14.274 -4.339 3.863 1.00 71.25 103 PRO A C 1
ATOM 838 O O . PRO A 1 103 ? -15.273 -4.389 3.156 1.00 71.25 103 PRO A O 1
ATOM 841 N N . LEU A 1 104 ? -13.949 -5.311 4.721 1.00 80.44 104 LEU A N 1
ATOM 842 C CA . LEU A 1 104 ? -14.812 -6.465 4.941 1.00 80.44 104 LEU A CA 1
ATOM 843 C C . LEU A 1 104 ? -16.127 -6.074 5.624 1.00 80.44 104 LEU A C 1
ATOM 845 O O . LEU A 1 104 ? -17.178 -6.490 5.159 1.00 80.44 104 LEU A O 1
ATOM 849 N N . GLU A 1 105 ? -16.082 -5.266 6.685 1.00 83.75 105 GLU A N 1
ATOM 850 C CA . GLU A 1 105 ? -17.295 -4.826 7.383 1.00 83.75 105 GLU A CA 1
ATOM 851 C C . GLU A 1 105 ? -18.172 -3.952 6.475 1.00 83.75 105 GLU A C 1
ATOM 853 O O . GLU A 1 105 ? -19.385 -4.134 6.437 1.00 83.75 105 GLU A O 1
ATOM 858 N N . PHE A 1 106 ? -17.563 -3.083 5.659 1.00 83.12 106 PHE A N 1
ATOM 859 C CA . PHE A 1 106 ? -18.286 -2.328 4.631 1.00 83.12 106 PHE A CA 1
ATOM 860 C C . PHE A 1 106 ? -18.918 -3.233 3.571 1.00 83.12 106 PHE A C 1
ATOM 862 O O . PHE A 1 106 ? -20.069 -3.021 3.204 1.00 83.12 106 PHE A O 1
ATOM 869 N N . ALA A 1 107 ? -18.195 -4.246 3.084 1.00 86.50 107 ALA A N 1
ATOM 870 C CA . ALA A 1 107 ? -18.745 -5.201 2.126 1.00 86.50 107 ALA A CA 1
ATOM 871 C C . ALA A 1 107 ? -19.917 -5.998 2.725 1.00 86.50 107 ALA A C 1
ATOM 873 O O . ALA A 1 107 ? -20.906 -6.227 2.036 1.00 86.50 107 ALA A O 1
ATOM 874 N N . VAL A 1 108 ? -19.829 -6.378 4.004 1.00 92.19 108 VAL A N 1
ATOM 875 C CA . VAL A 1 108 ? -20.918 -7.049 4.727 1.00 92.19 108 VAL A CA 1
ATOM 876 C C . VAL A 1 108 ? -22.139 -6.141 4.841 1.00 92.19 108 VAL A C 1
ATOM 878 O O . VAL A 1 108 ? -23.240 -6.588 4.536 1.00 92.19 108 VAL A O 1
ATOM 881 N N . GLU A 1 109 ? -21.974 -4.875 5.230 1.00 91.94 109 GLU A N 1
ATOM 882 C CA . GLU A 1 109 ? -23.114 -3.956 5.344 1.00 91.94 109 GLU A CA 1
ATOM 883 C C . GLU A 1 109 ? -23.760 -3.641 3.990 1.00 91.94 109 GLU A C 1
ATOM 885 O O . GLU A 1 109 ? -24.985 -3.684 3.895 1.00 91.94 109 GLU A O 1
ATOM 890 N N . LEU A 1 110 ? -22.975 -3.437 2.925 1.00 91.06 110 LEU A N 1
ATOM 891 C CA . LEU A 1 110 ? -23.513 -3.254 1.569 1.00 91.06 110 LEU A CA 1
ATOM 892 C C . LEU A 1 110 ? -24.351 -4.457 1.116 1.00 91.06 110 LEU A C 1
ATOM 894 O O . LEU A 1 110 ? -25.434 -4.294 0.556 1.00 91.06 110 LEU A O 1
ATOM 898 N N . GLU A 1 111 ? -23.878 -5.674 1.384 1.00 93.56 111 GLU A N 1
ATOM 899 C CA . GLU A 1 111 ? -24.606 -6.888 1.014 1.00 93.56 111 GLU A CA 1
ATOM 900 C C . GLU A 1 111 ? -25.865 -7.085 1.882 1.00 93.56 111 GLU A C 1
ATOM 902 O O . GLU A 1 111 ? -26.898 -7.543 1.392 1.00 93.56 111 GLU A O 1
ATOM 907 N N . LYS A 1 112 ? -25.825 -6.685 3.161 1.00 92.75 112 LYS A N 1
ATOM 908 C CA . LYS A 1 112 ? -26.999 -6.676 4.051 1.00 92.75 112 LYS A CA 1
ATOM 909 C C . LYS A 1 112 ? -28.050 -5.664 3.593 1.00 92.75 112 LYS A C 1
ATOM 911 O O . LYS A 1 112 ? -29.240 -5.971 3.627 1.00 92.75 112 LYS A O 1
ATOM 916 N N . GLU A 1 113 ? -27.640 -4.472 3.163 1.00 92.81 113 GLU A N 1
ATOM 917 C CA . GLU A 1 113 ? -28.534 -3.477 2.556 1.00 92.81 113 GLU A CA 1
ATOM 918 C C . GLU A 1 113 ? -29.182 -4.028 1.285 1.00 92.81 113 GLU A C 1
ATOM 920 O O . GLU A 1 113 ? -30.411 -4.038 1.184 1.00 92.81 113 GLU A O 1
ATOM 925 N N . TYR A 1 114 ? -28.380 -4.598 0.382 1.00 90.44 114 TYR A N 1
ATOM 926 C CA . TYR A 1 114 ? -28.884 -5.250 -0.824 1.00 90.44 114 TYR A CA 1
ATOM 927 C C . TYR A 1 114 ? -29.899 -6.357 -0.504 1.00 90.44 114 TYR A C 1
ATOM 929 O O . TYR A 1 114 ? -30.968 -6.400 -1.107 1.00 90.44 114 TYR A O 1
ATOM 937 N N . ALA A 1 115 ? -29.627 -7.218 0.478 1.00 88.44 115 ALA A N 1
ATOM 938 C CA . ALA A 1 115 ? -30.538 -8.293 0.869 1.00 88.44 115 ALA A CA 1
ATOM 939 C C . ALA A 1 115 ? -31.894 -7.782 1.384 1.00 88.44 115 ALA A C 1
ATOM 941 O O . ALA A 1 115 ? -32.936 -8.385 1.110 1.00 88.44 115 ALA A O 1
ATOM 942 N N . ARG A 1 116 ? -31.894 -6.663 2.121 1.00 88.31 116 ARG A N 1
ATOM 943 C CA . ARG A 1 116 ? -33.118 -6.023 2.626 1.00 88.31 116 ARG A CA 1
ATOM 944 C C . ARG A 1 116 ? -33.927 -5.382 1.501 1.00 88.31 116 ARG A C 1
ATOM 946 O O . ARG A 1 116 ? -35.150 -5.492 1.519 1.00 88.31 116 ARG A O 1
ATOM 953 N N . GLU A 1 117 ? -33.268 -4.758 0.525 1.00 89.62 117 GLU A N 1
ATOM 954 C CA . GLU A 1 117 ? -33.944 -4.127 -0.615 1.00 89.62 117 GLU A CA 1
ATOM 955 C C . GLU A 1 117 ? -34.414 -5.128 -1.674 1.00 89.62 117 GLU A C 1
ATOM 957 O O . GLU A 1 117 ? -35.507 -4.987 -2.220 1.00 89.62 117 GLU A O 1
ATOM 962 N N . ALA A 1 118 ? -33.614 -6.154 -1.962 1.00 85.88 118 ALA A N 1
ATOM 963 C CA . ALA A 1 118 ? -33.929 -7.157 -2.971 1.00 85.88 118 ALA A CA 1
ATOM 964 C C . ALA A 1 118 ? -35.033 -8.122 -2.512 1.00 85.88 118 ALA A C 1
ATOM 966 O O . ALA A 1 118 ? -35.751 -8.670 -3.348 1.00 85.88 118 ALA A O 1
ATOM 967 N N . CYS A 1 119 ? -35.163 -8.358 -1.199 1.00 82.19 119 CYS A N 1
ATOM 968 C CA . CYS A 1 119 ? -36.109 -9.315 -0.613 1.00 82.19 119 CYS A CA 1
ATOM 969 C C . CYS A 1 119 ? -36.828 -8.767 0.639 1.00 82.19 119 CYS A C 1
ATOM 971 O O . CYS A 1 119 ? -36.719 -9.371 1.711 1.00 82.19 119 CYS A O 1
ATOM 973 N N . PRO A 1 120 ? -37.596 -7.666 0.543 1.00 75.44 120 PRO A N 1
ATOM 974 C CA . PRO A 1 120 ? -38.185 -7.018 1.716 1.00 75.44 120 PRO A CA 1
ATOM 975 C C . PRO A 1 120 ? -39.189 -7.912 2.462 1.00 75.44 120 PRO A C 1
ATOM 977 O O . PRO A 1 120 ? -39.217 -7.898 3.690 1.00 75.44 120 PRO A O 1
ATOM 980 N N . GLU A 1 121 ? -39.950 -8.748 1.745 1.00 77.94 121 GLU A N 1
ATOM 981 C CA . GLU A 1 121 ? -40.877 -9.736 2.333 1.00 77.94 121 GLU A CA 1
ATOM 982 C C . GLU A 1 121 ? -40.298 -11.166 2.388 1.00 77.94 121 GLU A C 1
ATOM 984 O O . GLU A 1 121 ? -40.972 -12.104 2.817 1.00 77.94 121 GLU A O 1
ATOM 989 N N . GLY A 1 122 ? -39.033 -11.342 1.988 1.00 70.75 122 GLY A N 1
ATOM 990 C CA . GLY A 1 122 ? -38.404 -12.649 1.786 1.00 70.75 122 GLY A CA 1
ATOM 991 C C . GLY A 1 122 ? -38.818 -13.345 0.481 1.00 70.75 122 GLY A C 1
ATOM 992 O O . GLY A 1 122 ? -39.761 -12.949 -0.201 1.00 70.75 122 GLY A O 1
ATOM 993 N N . ILE A 1 123 ? -38.088 -14.400 0.119 1.00 73.25 123 ILE A N 1
ATOM 994 C CA . ILE A 1 123 ? -38.443 -15.342 -0.955 1.00 73.25 123 ILE A CA 1
ATOM 995 C C . ILE A 1 123 ? -38.764 -16.689 -0.290 1.00 73.25 123 ILE A C 1
ATOM 997 O O . ILE A 1 123 ? -38.336 -16.959 0.832 1.00 73.25 123 ILE A O 1
ATOM 1001 N N . VAL A 1 124 ? -39.525 -17.561 -0.955 1.00 74.88 124 VAL A N 1
ATOM 1002 C CA . VAL A 1 124 ? -39.808 -18.919 -0.460 1.00 74.88 124 VAL A CA 1
ATOM 1003 C C . VAL A 1 124 ? -38.509 -19.617 -0.028 1.00 74.88 124 VAL A C 1
ATOM 1005 O O . VAL A 1 124 ? -37.669 -19.948 -0.860 1.00 74.88 124 VAL A O 1
ATOM 1008 N N . GLY A 1 125 ? -38.370 -19.845 1.282 1.00 74.44 125 GLY A N 1
ATOM 1009 C CA . GLY A 1 125 ? -37.241 -20.548 1.898 1.00 74.44 125 GLY A CA 1
ATOM 1010 C C . GLY A 1 125 ? -36.147 -19.668 2.516 1.00 74.44 125 GLY A C 1
ATOM 1011 O O . GLY A 1 125 ? -35.353 -20.206 3.280 1.00 74.44 125 GLY A O 1
ATOM 1012 N N . ILE A 1 126 ? -36.105 -18.355 2.247 1.00 82.19 126 ILE A N 1
ATOM 1013 C CA . ILE A 1 126 ? -35.120 -17.415 2.820 1.00 82.19 126 ILE A CA 1
ATOM 1014 C C . ILE A 1 126 ? -35.764 -16.043 3.037 1.00 82.19 126 ILE A C 1
ATOM 1016 O O . ILE A 1 126 ? -36.245 -15.420 2.090 1.00 82.19 126 ILE A O 1
ATOM 1020 N N . ASN A 1 127 ? -35.705 -15.520 4.262 1.00 87.81 127 ASN A N 1
ATOM 1021 C CA . ASN A 1 127 ? -35.997 -14.106 4.519 1.00 87.81 127 ASN A CA 1
ATOM 1022 C C . ASN A 1 127 ? -34.713 -13.247 4.553 1.00 87.81 127 ASN A C 1
ATOM 1024 O O . ASN A 1 127 ? -33.599 -13.762 4.666 1.00 87.81 127 ASN A O 1
ATOM 1028 N N . SER A 1 128 ? -34.868 -11.924 4.454 1.00 87.81 128 SER A N 1
ATOM 1029 C CA . SER A 1 128 ? -33.750 -10.966 4.425 1.00 87.81 128 SER A CA 1
ATOM 1030 C C . SER A 1 128 ? -32.873 -11.006 5.682 1.00 87.81 128 SER A C 1
ATOM 1032 O O . SER A 1 128 ? -31.660 -10.825 5.583 1.00 87.81 128 SER A O 1
ATOM 1034 N N . GLN A 1 129 ? -33.453 -11.305 6.847 1.00 89.88 129 GLN A N 1
ATOM 1035 C CA . GLN A 1 129 ? -32.717 -11.456 8.103 1.00 89.88 129 GLN A CA 1
ATOM 1036 C C . GLN A 1 129 ? -31.796 -12.686 8.073 1.00 89.88 129 GLN A C 1
ATOM 1038 O O . GLN A 1 129 ? -30.611 -12.562 8.369 1.00 89.88 129 GLN A O 1
ATOM 1043 N N . GLN A 1 130 ? -32.300 -13.843 7.631 1.00 91.25 130 GLN A N 1
ATOM 1044 C CA . GLN A 1 130 ? -31.486 -15.051 7.451 1.00 91.25 130 GLN A CA 1
ATOM 1045 C C . GLN A 1 130 ? -30.370 -14.821 6.427 1.00 91.25 130 GLN A C 1
ATOM 1047 O O . GLN A 1 130 ? -29.256 -15.303 6.595 1.00 91.25 130 GLN A O 1
ATOM 1052 N N . PHE A 1 131 ? -30.630 -14.052 5.369 1.00 91.06 131 PHE A N 1
ATOM 1053 C CA . PHE A 1 131 ? -29.572 -13.706 4.425 1.00 91.06 131 PHE A CA 1
ATOM 1054 C C . PHE A 1 131 ? -28.484 -12.844 5.084 1.00 91.06 131 PHE A C 1
ATOM 1056 O O . PHE A 1 131 ? -27.302 -13.135 4.925 1.00 91.06 131 PHE A O 1
ATOM 1063 N N . CYS A 1 132 ? -28.861 -11.834 5.876 1.00 92.50 132 CYS A N 1
ATOM 1064 C CA . CYS A 1 132 ? -27.904 -10.997 6.605 1.00 92.50 132 CYS A CA 1
ATOM 1065 C C . CYS A 1 132 ? -27.025 -11.824 7.561 1.00 92.50 132 CYS A C 1
ATOM 1067 O O . CYS A 1 132 ? -25.805 -11.677 7.552 1.00 92.50 132 CYS A O 1
ATOM 1069 N N . GLU A 1 133 ? -27.630 -12.732 8.330 1.00 93.69 133 GLU A N 1
ATOM 1070 C CA . GLU A 1 133 ? -26.920 -13.642 9.242 1.00 93.69 133 GLU A CA 1
ATOM 1071 C C . GLU A 1 133 ? -25.954 -14.572 8.490 1.00 93.69 133 GLU A C 1
ATOM 1073 O O . GLU A 1 133 ? -24.847 -14.854 8.953 1.00 93.69 133 GLU A O 1
ATOM 1078 N N . TYR A 1 134 ? -26.334 -15.011 7.289 1.00 93.69 134 TYR A N 1
ATOM 1079 C CA . TYR A 1 134 ? -25.473 -15.825 6.439 1.00 93.69 134 TYR A CA 1
ATOM 1080 C C . TYR A 1 134 ? -24.274 -15.050 5.876 1.00 93.69 134 TYR A C 1
ATOM 1082 O O . TYR A 1 134 ? -23.167 -15.594 5.813 1.00 93.69 134 TYR A O 1
ATOM 1090 N N . VAL A 1 135 ? -24.461 -13.783 5.491 1.00 94.19 135 VAL A N 1
ATOM 1091 C CA . VAL A 1 135 ? -23.367 -12.906 5.039 1.00 94.19 135 VAL A CA 1
ATOM 1092 C C . VAL A 1 135 ? -22.337 -12.717 6.158 1.00 94.19 135 VAL A C 1
ATOM 1094 O O . VAL A 1 135 ? -21.138 -12.873 5.918 1.00 94.19 135 VAL A O 1
ATOM 1097 N N . GLU A 1 136 ? -22.793 -12.463 7.386 1.00 95.56 136 GLU A N 1
ATOM 1098 C CA . GLU A 1 136 ? -21.934 -12.355 8.572 1.00 95.56 136 GLU A CA 1
ATOM 1099 C C . GLU A 1 136 ? -21.173 -13.663 8.853 1.00 95.56 136 GLU A C 1
ATOM 1101 O O . GLU A 1 136 ? -19.948 -13.654 9.011 1.00 95.56 136 GLU A O 1
ATOM 1106 N N . TYR A 1 137 ? -21.869 -14.807 8.808 1.00 95.31 137 TYR A N 1
ATOM 1107 C CA . TYR A 1 137 ? -21.254 -16.132 8.938 1.00 95.31 137 TYR A CA 1
ATOM 1108 C C . TYR A 1 137 ? -20.153 -16.366 7.886 1.00 95.31 137 TYR A C 1
ATOM 1110 O O . TYR A 1 137 ? -19.063 -16.860 8.200 1.00 95.31 137 TYR A O 1
ATOM 1118 N N . ILE A 1 138 ? -20.398 -15.998 6.622 1.00 95.00 138 ILE A N 1
ATOM 1119 C CA . ILE A 1 138 ? -19.394 -16.104 5.556 1.00 95.00 138 ILE A CA 1
ATOM 1120 C C . ILE A 1 138 ? -18.196 -15.195 5.835 1.00 95.00 138 ILE A C 1
ATOM 1122 O O . ILE A 1 138 ? -17.060 -15.635 5.623 1.00 95.00 138 ILE A O 1
ATOM 1126 N N . ALA A 1 139 ? -18.427 -13.958 6.274 1.00 92.62 139 ALA A N 1
ATOM 1127 C CA . ALA A 1 139 ? -17.375 -12.984 6.542 1.00 92.62 139 ALA A CA 1
ATOM 1128 C C . ALA A 1 139 ? -16.404 -13.493 7.614 1.00 92.62 139 ALA A C 1
ATOM 1130 O O . ALA A 1 139 ? -15.194 -13.536 7.378 1.00 92.62 139 ALA A O 1
ATOM 1131 N N . ASP A 1 140 ? -16.928 -14.017 8.721 1.00 92.75 140 ASP A N 1
ATOM 1132 C CA . ASP A 1 140 ? -16.130 -14.649 9.772 1.00 92.75 140 ASP A CA 1
ATOM 1133 C C . ASP A 1 140 ? -15.315 -15.839 9.253 1.00 92.75 140 ASP A C 1
ATOM 1135 O O . ASP A 1 140 ? -14.129 -15.977 9.556 1.00 92.75 140 ASP A O 1
ATOM 1139 N N . ARG A 1 141 ? -15.900 -16.670 8.383 1.00 91.19 141 ARG A N 1
ATOM 1140 C CA . ARG A 1 141 ? -15.176 -17.776 7.733 1.00 91.19 141 ARG A CA 1
ATOM 1141 C C . ARG A 1 141 ? -14.050 -17.286 6.819 1.00 91.19 141 ARG A C 1
ATOM 1143 O O . ARG A 1 141 ? -13.089 -18.025 6.594 1.00 91.19 141 ARG A O 1
ATOM 1150 N N . ARG A 1 142 ? -14.165 -16.090 6.225 1.00 88.75 142 ARG A N 1
ATOM 1151 C CA . ARG A 1 142 ? -13.083 -15.477 5.432 1.00 88.75 142 ARG A CA 1
ATOM 1152 C C . ARG A 1 142 ? -11.980 -14.938 6.336 1.00 88.75 142 ARG A C 1
ATOM 1154 O O . ARG A 1 142 ? -10.822 -15.200 6.026 1.00 88.75 142 ARG A O 1
ATOM 1161 N N . LEU A 1 143 ? -12.328 -14.292 7.450 1.00 81.81 143 LEU A N 1
ATOM 1162 C CA . LEU A 1 143 ? -11.375 -13.822 8.463 1.00 81.81 143 LEU A CA 1
ATOM 1163 C C . LEU A 1 143 ? -10.547 -14.972 9.042 1.00 81.81 143 LEU A C 1
ATOM 1165 O O . LEU A 1 143 ? -9.318 -14.916 9.013 1.00 81.81 143 LEU A O 1
ATOM 1169 N N . GLU A 1 144 ? -11.197 -16.067 9.446 1.00 85.81 144 GLU A N 1
ATOM 1170 C CA . GLU A 1 144 ? -10.509 -17.257 9.964 1.00 85.81 144 GLU A CA 1
ATOM 1171 C C . GLU A 1 144 ? -9.478 -17.814 8.967 1.00 85.81 144 GLU A C 1
ATOM 1173 O O . GLU A 1 144 ? -8.376 -18.200 9.354 1.00 85.81 144 GLU A O 1
ATOM 1178 N N . ARG A 1 145 ? -9.807 -17.844 7.665 1.00 73.19 145 ARG A N 1
ATOM 1179 C CA . ARG A 1 145 ? -8.908 -18.368 6.618 1.00 73.19 145 ARG A CA 1
ATOM 1180 C C . ARG A 1 145 ? -7.632 -17.552 6.443 1.00 73.19 145 ARG A C 1
ATOM 1182 O O . ARG A 1 145 ? -6.646 -18.102 5.958 1.00 73.19 145 ARG A O 1
ATOM 1189 N N . ILE A 1 146 ? -7.658 -16.274 6.805 1.00 71.69 146 ILE A N 1
ATOM 1190 C CA . ILE A 1 146 ? -6.498 -15.378 6.750 1.00 71.69 146 ILE A CA 1
ATOM 1191 C C . ILE A 1 146 ? -5.880 -15.141 8.136 1.00 71.69 146 ILE A C 1
ATOM 1193 O O . ILE A 1 146 ? -5.027 -14.271 8.280 1.00 71.69 146 ILE A O 1
ATOM 1197 N N . GLY A 1 147 ? -6.274 -15.926 9.146 1.00 69.38 147 GLY A N 1
ATOM 1198 C CA . GLY A 1 147 ? -5.712 -15.861 10.497 1.00 69.38 147 GLY A CA 1
ATOM 1199 C C . GLY A 1 147 ? -6.184 -14.665 11.328 1.00 69.38 147 GLY A C 1
ATOM 1200 O O . GLY A 1 147 ? -5.5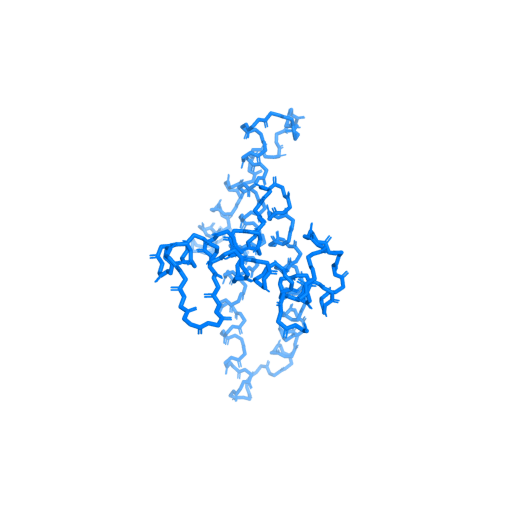22 -14.313 12.301 1.00 69.38 147 GLY A O 1
ATOM 1201 N N . LEU A 1 148 ? -7.302 -14.038 10.957 1.00 76.69 148 LEU A N 1
ATOM 1202 C CA . LEU A 1 148 ? -7.904 -12.934 11.704 1.00 76.69 148 LEU A CA 1
ATOM 1203 C C . LEU A 1 148 ? -9.030 -13.431 12.629 1.00 76.69 148 LEU A C 1
ATOM 1205 O O . LEU A 1 148 ? -9.680 -14.434 12.317 1.00 76.69 148 LEU A O 1
ATOM 1209 N N . PRO A 1 149 ? -9.269 -12.750 13.768 1.00 85.00 149 PRO A N 1
ATOM 1210 C CA . PRO A 1 149 ? -10.375 -13.081 14.659 1.00 85.00 149 PRO A CA 1
ATOM 1211 C C . PRO A 1 149 ? -11.729 -12.816 13.990 1.00 85.00 149 PRO A C 1
ATOM 1213 O O . PRO A 1 149 ? -11.839 -11.975 13.097 1.00 85.00 149 PRO A O 1
ATOM 1216 N N . LYS A 1 150 ? -12.760 -13.527 14.454 1.00 89.69 150 LYS A N 1
ATOM 1217 C CA . LYS A 1 150 ? -14.156 -13.276 14.078 1.00 89.69 150 LYS A CA 1
ATOM 1218 C C . LYS A 1 150 ? -14.613 -11.906 14.558 1.00 89.69 150 LYS A C 1
ATOM 1220 O O . LYS A 1 150 ? -14.120 -11.410 15.569 1.00 89.69 150 LYS A O 1
ATOM 1225 N N . ILE A 1 151 ? -15.558 -11.326 13.828 1.00 90.69 151 ILE A N 1
ATOM 1226 C CA . ILE A 1 151 ? -16.153 -10.024 14.142 1.00 90.69 151 ILE A CA 1
ATOM 1227 C C . ILE A 1 151 ? -17.626 -10.192 14.525 1.00 90.69 151 ILE A C 1
ATOM 1229 O O . ILE A 1 151 ? -18.077 -9.524 15.451 1.00 90.69 151 ILE A O 1
ATOM 1233 N N . TYR A 1 152 ? -18.364 -11.078 13.846 1.00 93.75 152 TYR A N 1
ATOM 1234 C CA . TYR A 1 152 ? -19.824 -11.163 13.981 1.00 93.75 152 TYR A CA 1
ATOM 1235 C C . TYR A 1 152 ? -20.305 -12.319 14.868 1.00 93.75 152 TYR A C 1
ATOM 1237 O O . TYR A 1 152 ? -21.314 -12.200 15.556 1.00 93.75 152 TYR A O 1
ATOM 1245 N N . GLU A 1 153 ? -19.579 -13.434 14.868 1.00 93.38 153 GLU A N 1
ATOM 1246 C CA . GLU A 1 153 ? -19.869 -14.672 15.601 1.00 93.38 153 GLU A CA 1
ATOM 1247 C C . GLU A 1 153 ? -21.249 -15.289 15.294 1.00 93.38 153 GLU A C 1
ATOM 1249 O O . GLU A 1 153 ? -21.778 -16.102 16.061 1.00 93.38 153 GLU A O 1
ATOM 1254 N N . THR A 1 154 ? -21.821 -14.957 14.134 1.00 92.94 154 THR A N 1
ATOM 1255 C CA . THR A 1 154 ? -23.136 -15.424 13.686 1.00 92.94 154 THR A CA 1
ATOM 1256 C C . THR A 1 154 ? -23.076 -16.884 13.226 1.00 92.94 154 THR A C 1
ATOM 1258 O O . THR A 1 154 ? -22.113 -17.328 12.594 1.00 92.94 154 THR A O 1
ATOM 1261 N N . LYS A 1 155 ? -24.104 -17.675 13.558 1.00 92.19 155 LYS A N 1
ATOM 1262 C CA . LYS A 1 155 ? -24.237 -19.068 13.089 1.00 92.19 155 LYS A CA 1
ATOM 1263 C C . LYS A 1 155 ? -24.776 -19.100 11.660 1.00 92.19 155 LYS A C 1
ATOM 1265 O O . LYS A 1 155 ? -25.444 -18.164 11.242 1.00 92.19 155 LYS A O 1
ATOM 1270 N N . ASN A 1 156 ? -24.534 -20.194 10.937 1.00 91.81 156 ASN A N 1
ATOM 1271 C CA . ASN A 1 156 ? -25.175 -20.417 9.643 1.00 91.81 156 ASN A CA 1
ATOM 1272 C C . ASN A 1 156 ? -26.695 -20.612 9.849 1.00 91.81 156 ASN A C 1
ATOM 1274 O O . ASN A 1 156 ? -27.079 -21.568 10.523 1.00 91.81 156 ASN A O 1
ATOM 1278 N N . PRO A 1 157 ? -27.562 -19.750 9.289 1.00 89.50 157 PRO A N 1
ATOM 1279 C CA . PRO A 1 157 ? -29.014 -19.850 9.453 1.00 89.50 157 PRO A CA 1
ATOM 1280 C C . PRO A 1 157 ? -29.665 -20.906 8.543 1.00 89.50 157 PRO A C 1
ATOM 1282 O O . PRO A 1 157 ? -30.884 -21.074 8.584 1.00 89.50 157 PRO A O 1
ATOM 1285 N N . PHE A 1 158 ? -28.872 -21.590 7.710 1.00 86.50 158 PHE A N 1
ATOM 1286 C CA . PHE A 1 158 ? -29.319 -22.614 6.758 1.00 86.50 158 PHE A CA 1
ATOM 1287 C C . PHE A 1 158 ? -28.798 -24.026 7.071 1.00 86.50 158 PHE A C 1
ATOM 1289 O O . PHE A 1 158 ? -28.926 -24.909 6.221 1.00 86.50 158 PHE A O 1
ATOM 1296 N N . ASP A 1 159 ? -28.184 -24.220 8.241 1.00 78.88 159 ASP A N 1
ATOM 1297 C CA . ASP A 1 159 ? -27.820 -25.548 8.761 1.00 78.88 159 ASP A CA 1
ATOM 1298 C C . ASP A 1 159 ? -28.999 -26.238 9.471 1.00 78.88 159 ASP A C 1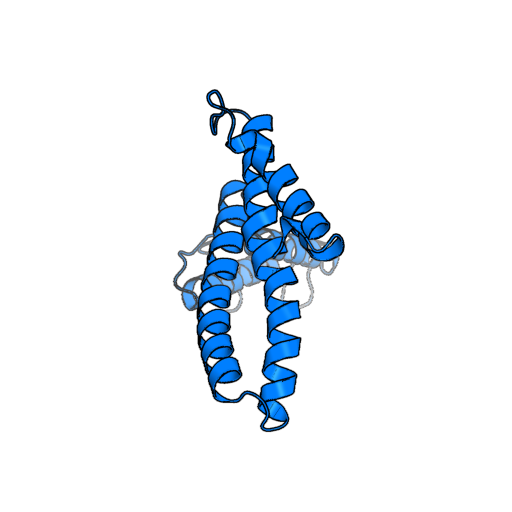
ATOM 1300 O O . ASP A 1 159 ? -29.847 -25.531 10.067 1.00 78.88 159 ASP A O 1
#

InterPro domains:
  IPR000358 Ribonucleotide reductase small subunit family [PF00268] (2-157)
  IPR000358 Ribonucleotide reductase small subunit family [PTHR23409] (4-159)
  IPR009078 Ferritin-like superfamily [SSF47240] (2-159)
  IPR012348 Ribonucleotide reductase-like [G3DSA:1.10.620.20] (1-159)
  IPR033909 Ribonucleotide reductase small subunit [cd01049] (1-159)

pLDDT: mean 89.57, std 7.16, range [60.38, 98.06]

Radius of gyration: 22.9 Å; chains: 1; bounding box: 63×46×42 Å